Protein AF-E4X992-F1 (afdb_monomer)

Structure (mmCIF, N/CA/C/O backbone):
data_AF-E4X992-F1
#
_entry.id   AF-E4X992-F1
#
loop_
_atom_site.group_PDB
_atom_site.id
_atom_site.type_symbol
_atom_site.label_atom_id
_atom_site.label_alt_id
_atom_site.label_comp_id
_atom_site.label_asym_id
_atom_site.label_entity_id
_atom_site.label_seq_id
_atom_site.pdbx_PDB_ins_code
_atom_site.Cartn_x
_atom_site.Cartn_y
_atom_site.Cartn_z
_atom_site.occupancy
_atom_site.B_iso_or_equiv
_atom_site.auth_seq_id
_atom_site.auth_comp_id
_atom_site.auth_asym_id
_atom_site.auth_atom_id
_atom_site.pdbx_PDB_model_num
ATOM 1 N N . MET A 1 1 ? 6.872 36.466 -36.529 1.00 41.28 1 MET A N 1
ATOM 2 C CA . MET A 1 1 ? 6.637 35.948 -35.164 1.00 41.28 1 MET A CA 1
ATOM 3 C C . MET A 1 1 ? 6.113 34.527 -35.284 1.00 41.28 1 MET A C 1
ATOM 5 O O . MET A 1 1 ? 5.058 34.363 -35.890 1.00 41.28 1 MET A O 1
ATOM 9 N N . PRO A 1 2 ? 6.838 33.499 -34.820 1.00 35.81 2 PRO A N 1
ATOM 10 C CA . PRO A 1 2 ? 6.319 32.141 -34.852 1.00 35.81 2 PRO A CA 1
ATOM 11 C C . PRO A 1 2 ? 5.225 32.006 -33.788 1.00 35.81 2 PRO A C 1
ATOM 13 O O . PRO A 1 2 ? 5.415 32.415 -32.643 1.00 35.81 2 PRO A O 1
ATOM 16 N N . ARG A 1 3 ? 4.063 31.471 -34.180 1.00 34.81 3 ARG A N 1
ATOM 17 C CA . ARG A 1 3 ? 3.010 31.065 -33.244 1.00 34.81 3 ARG A CA 1
ATOM 18 C C . ARG A 1 3 ? 3.616 30.059 -32.268 1.00 34.81 3 ARG A C 1
ATOM 20 O O . ARG A 1 3 ? 4.123 29.031 -32.712 1.00 34.81 3 ARG A O 1
ATOM 27 N N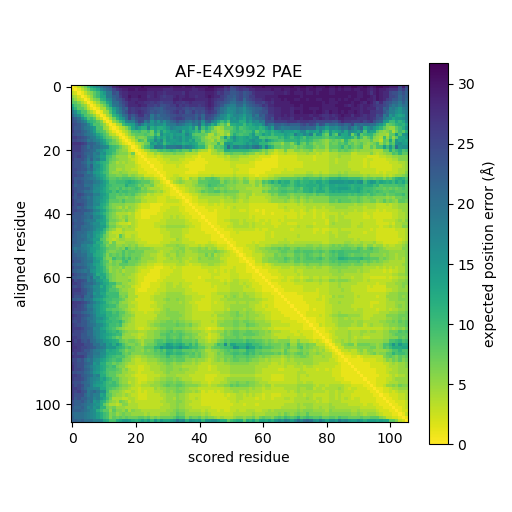 . LEU A 1 4 ? 3.525 30.346 -30.969 1.00 37.12 4 LEU A N 1
ATOM 28 C CA . LEU A 1 4 ? 3.627 29.332 -29.925 1.00 37.12 4 LEU A CA 1
ATOM 29 C C . LEU A 1 4 ? 2.605 28.251 -30.283 1.00 37.12 4 LEU A C 1
ATOM 31 O O . LEU A 1 4 ? 1.399 28.470 -30.161 1.00 37.12 4 LEU A O 1
ATOM 35 N N . GLN A 1 5 ? 3.075 27.125 -30.818 1.00 37.22 5 GLN A N 1
ATOM 36 C CA . GLN A 1 5 ? 2.264 25.922 -30.862 1.00 37.22 5 GLN A CA 1
ATOM 37 C C . GLN A 1 5 ? 1.928 25.638 -29.404 1.00 37.22 5 GLN A C 1
ATOM 39 O O . GLN A 1 5 ? 2.827 25.396 -28.601 1.00 37.22 5 GLN A O 1
ATOM 44 N N . SER A 1 6 ? 0.652 25.767 -29.045 1.00 38.72 6 SER A N 1
ATOM 45 C CA . SER A 1 6 ? 0.143 25.257 -27.784 1.00 38.72 6 SER A CA 1
ATOM 46 C C . SER A 1 6 ? 0.514 23.782 -27.747 1.00 38.72 6 SER A C 1
ATOM 48 O O . SER A 1 6 ? -0.110 22.962 -28.422 1.00 38.72 6 SER A O 1
ATOM 50 N N . VAL A 1 7 ? 1.585 23.454 -27.030 1.00 32.91 7 VAL A N 1
ATOM 51 C CA . VAL A 1 7 ? 1.885 22.080 -26.667 1.00 32.91 7 VAL A CA 1
ATOM 52 C C . VAL A 1 7 ? 0.716 21.690 -25.784 1.00 32.91 7 VAL A C 1
ATOM 54 O O . VAL A 1 7 ? 0.623 22.116 -24.636 1.00 32.91 7 VAL A O 1
ATOM 57 N N . THR A 1 8 ? -0.244 20.966 -26.349 1.00 31.80 8 THR A N 1
ATOM 58 C CA . THR A 1 8 ? -1.259 20.278 -25.566 1.00 31.80 8 THR A CA 1
ATOM 59 C C . THR A 1 8 ? -0.509 19.204 -24.793 1.00 31.80 8 THR A C 1
ATOM 61 O O . THR A 1 8 ? -0.352 18.075 -25.257 1.00 31.80 8 THR A O 1
ATOM 64 N N . ILE A 1 9 ? 0.045 19.590 -23.641 1.00 35.03 9 ILE A N 1
ATOM 65 C CA . ILE A 1 9 ? 0.623 18.661 -22.685 1.00 35.03 9 ILE A CA 1
ATOM 66 C C . ILE A 1 9 ? -0.564 17.838 -22.199 1.00 35.03 9 ILE A C 1
ATOM 68 O O . ILE A 1 9 ? -1.338 18.266 -21.346 1.00 35.03 9 ILE A O 1
ATOM 72 N N . THR A 1 10 ? -0.771 16.684 -22.821 1.00 33.72 10 THR A N 1
ATOM 73 C CA . THR A 1 10 ? -1.793 15.737 -22.387 1.00 33.72 10 THR A CA 1
ATOM 74 C C . THR A 1 10 ? -1.207 15.033 -21.165 1.00 33.72 10 THR A C 1
ATOM 76 O O . THR A 1 10 ? -0.654 13.942 -21.273 1.00 33.72 10 THR A O 1
ATOM 79 N N . LEU A 1 11 ? -1.226 15.726 -20.022 1.00 39.75 11 LEU A N 1
ATOM 80 C CA . LEU A 1 11 ? -0.781 15.242 -18.714 1.00 39.75 11 LEU A CA 1
ATOM 81 C C . LEU A 1 11 ? -1.714 14.111 -18.272 1.00 39.75 11 LEU A C 1
ATOM 83 O O . LEU A 1 11 ? -2.671 14.304 -17.527 1.00 39.75 11 LEU A O 1
ATOM 87 N N . GLN A 1 12 ? -1.457 12.898 -18.752 1.00 44.62 12 GLN A N 1
ATOM 88 C CA . GLN A 1 12 ? -2.082 11.694 -18.213 1.00 44.62 12 GLN A CA 1
ATOM 89 C C . GLN A 1 12 ? -1.322 11.264 -16.954 1.00 44.62 12 GLN A C 1
ATOM 91 O O . GLN A 1 12 ? -0.648 10.239 -16.949 1.00 44.62 12 GLN A O 1
ATOM 96 N N . ILE A 1 13 ? -1.425 12.074 -15.902 1.00 52.25 13 ILE A N 1
ATOM 97 C CA . ILE A 1 13 ? -0.942 11.759 -14.555 1.00 52.25 13 ILE A CA 1
ATOM 98 C C . ILE A 1 13 ? -1.717 10.528 -14.074 1.00 52.25 13 ILE A C 1
ATOM 100 O O . ILE A 1 13 ? -2.947 10.578 -14.034 1.00 52.25 13 ILE A O 1
ATOM 104 N N . LEU A 1 14 ? -1.032 9.435 -13.714 1.00 52.53 14 LEU A N 1
ATOM 105 C CA . LEU A 1 14 ? -1.648 8.401 -12.879 1.00 52.53 14 LEU A CA 1
ATOM 106 C C . LEU A 1 14 ? -1.457 8.819 -11.428 1.00 52.53 14 LEU A C 1
ATOM 108 O O . LEU A 1 14 ? -0.351 8.701 -10.914 1.00 52.53 14 LEU A O 1
ATOM 112 N N . VAL A 1 15 ? -2.516 9.309 -10.791 1.00 57.53 15 VAL A N 1
ATOM 113 C CA . VAL A 1 15 ? -2.527 9.537 -9.341 1.00 57.53 15 VAL A CA 1
ATOM 114 C C . VAL A 1 15 ? -3.031 8.262 -8.691 1.00 57.53 15 VAL A C 1
ATOM 116 O O . VAL A 1 15 ? -4.174 7.882 -8.944 1.00 57.53 15 VAL A O 1
ATOM 119 N N . GLN A 1 16 ? -2.198 7.622 -7.872 1.00 55.75 16 GLN A N 1
ATOM 120 C CA . GLN A 1 16 ? -2.619 6.557 -6.967 1.00 55.75 16 GLN A CA 1
ATOM 121 C C . GLN A 1 16 ? -2.701 7.092 -5.546 1.00 55.75 16 GLN A C 1
ATOM 123 O O . GLN A 1 16 ? -1.671 7.412 -4.962 1.00 55.75 16 GLN A O 1
ATOM 128 N N . LEU A 1 17 ? -3.914 7.155 -4.998 1.00 59.84 17 LEU A N 1
ATOM 129 C CA . LEU A 1 17 ? -4.139 7.418 -3.575 1.00 59.84 17 LEU A CA 1
ATOM 130 C C . LEU A 1 17 ? -4.368 6.098 -2.842 1.00 59.84 17 LEU A C 1
ATOM 132 O O . LEU A 1 17 ? -5.168 5.272 -3.300 1.00 59.84 17 LEU A O 1
ATOM 136 N N . ALA A 1 18 ? -3.695 5.911 -1.711 1.00 59.16 18 ALA A N 1
ATOM 137 C CA . ALA A 1 18 ? -3.897 4.766 -0.832 1.00 59.16 18 ALA A CA 1
ATOM 138 C C . ALA A 1 18 ? -4.666 5.184 0.430 1.00 59.16 18 ALA A C 1
ATOM 140 O O . ALA A 1 18 ? -4.151 5.910 1.271 1.00 59.16 18 ALA A O 1
ATOM 141 N N . PHE A 1 19 ? -5.892 4.686 0.596 1.00 65.69 19 PHE A N 1
ATOM 142 C CA . PHE A 1 19 ? -6.643 4.816 1.851 1.00 65.69 19 PHE A CA 1
ATOM 143 C C . PHE A 1 19 ? -6.797 3.432 2.455 1.00 65.69 19 PHE A C 1
ATOM 145 O O . PHE A 1 19 ? -7.511 2.584 1.913 1.00 65.69 19 PHE A O 1
ATOM 152 N N . THR A 1 20 ? -6.041 3.159 3.513 1.00 68.56 20 THR A N 1
ATOM 153 C CA . THR A 1 20 ? -5.875 1.790 4.007 1.00 68.56 20 THR A CA 1
ATOM 154 C C . THR A 1 20 ? -5.207 1.767 5.374 1.00 68.56 20 THR A C 1
ATOM 156 O O . THR A 1 20 ? -4.360 2.613 5.655 1.00 68.56 20 THR A O 1
ATOM 159 N N . ALA A 1 21 ? -5.558 0.789 6.207 1.00 77.81 21 ALA A N 1
ATOM 160 C CA . ALA A 1 21 ? -4.759 0.432 7.379 1.00 77.81 21 ALA A CA 1
ATOM 161 C C . ALA A 1 21 ? -3.612 -0.538 7.054 1.00 77.81 21 ALA A C 1
ATOM 163 O O . ALA A 1 21 ? -2.789 -0.859 7.903 1.00 77.81 21 ALA A O 1
ATOM 164 N N . MET A 1 22 ? -3.577 -1.025 5.818 1.00 85.00 22 MET A N 1
ATOM 165 C CA . MET A 1 22 ? -2.629 -2.009 5.318 1.00 85.00 22 MET A CA 1
ATOM 166 C C . MET A 1 22 ? -1.660 -1.378 4.319 1.00 85.00 22 MET A C 1
ATOM 168 O O . MET A 1 22 ? -2.099 -0.649 3.432 1.00 85.00 22 MET A O 1
ATOM 172 N N . ILE A 1 23 ? -0.373 -1.703 4.396 1.00 89.38 23 ILE A N 1
ATOM 173 C CA . ILE A 1 23 ? 0.666 -1.096 3.553 1.00 89.38 23 ILE A CA 1
ATOM 174 C C . ILE A 1 23 ? 0.987 -2.028 2.365 1.00 89.38 23 ILE A C 1
ATOM 176 O O . ILE A 1 23 ? 1.509 -3.122 2.575 1.00 89.38 23 ILE A O 1
ATOM 180 N N . PRO A 1 24 ? 0.686 -1.665 1.106 1.00 90.00 24 PRO A N 1
ATOM 181 C CA . PRO A 1 24 ? 1.143 -2.392 -0.070 1.00 90.00 24 PRO A CA 1
ATOM 182 C C . PRO A 1 24 ? 2.656 -2.241 -0.273 1.00 90.00 24 PRO A C 1
ATOM 184 O O . PRO A 1 24 ? 3.215 -1.157 -0.113 1.00 90.00 24 PRO A O 1
ATOM 187 N N . VAL A 1 25 ? 3.289 -3.320 -0.726 1.00 91.69 25 VAL A N 1
ATOM 188 C CA . VAL A 1 25 ? 4.614 -3.270 -1.349 1.00 91.69 25 VAL A CA 1
ATOM 189 C C . VAL A 1 25 ? 4.390 -3.020 -2.834 1.00 91.69 25 VAL A C 1
ATOM 191 O O . VAL A 1 25 ? 3.867 -3.887 -3.529 1.00 91.69 25 VAL A O 1
ATOM 194 N N . PHE A 1 26 ? 4.716 -1.825 -3.308 1.00 91.06 26 PHE A N 1
ATOM 195 C CA . PHE A 1 26 ? 4.628 -1.426 -4.705 1.00 91.06 26 PHE A CA 1
ATOM 196 C C . PHE A 1 26 ? 5.976 -1.653 -5.386 1.00 91.06 26 PHE A C 1
ATOM 198 O O . PHE A 1 26 ? 6.999 -1.140 -4.942 1.00 91.06 26 PHE A O 1
ATOM 205 N N . LEU A 1 27 ? 5.975 -2.437 -6.459 1.00 92.06 27 LEU A N 1
ATOM 206 C CA . LEU A 1 27 ? 7.148 -2.675 -7.288 1.00 92.06 27 LEU A CA 1
ATOM 207 C C . LEU A 1 27 ? 7.068 -1.810 -8.538 1.00 92.06 27 LEU A C 1
ATOM 209 O O . LEU A 1 27 ? 6.075 -1.892 -9.259 1.00 92.06 27 LEU A O 1
ATOM 213 N N . LEU A 1 28 ? 8.120 -1.041 -8.810 1.00 91.31 28 LEU A N 1
ATOM 214 C CA . LEU A 1 28 ? 8.289 -0.272 -10.042 1.00 91.31 28 LEU A CA 1
ATOM 215 C C . LEU A 1 28 ? 9.503 -0.793 -10.819 1.00 91.31 28 LEU A C 1
ATOM 217 O O . LEU A 1 28 ? 10.638 -0.695 -10.357 1.00 91.31 28 LEU A O 1
ATOM 221 N N . GLY A 1 29 ? 9.263 -1.349 -11.999 1.00 89.44 29 GLY A N 1
ATOM 222 C CA . GLY A 1 29 ? 10.293 -1.837 -12.908 1.00 89.44 29 GLY A CA 1
ATOM 223 C C . GLY A 1 29 ? 11.028 -0.699 -13.613 1.00 89.44 29 GLY A C 1
ATOM 224 O O . GLY A 1 29 ? 10.450 0.344 -13.912 1.00 89.44 29 GLY A O 1
ATOM 225 N N . GLN A 1 30 ? 12.307 -0.920 -13.908 1.00 82.75 30 GLN A N 1
ATOM 226 C CA . GLN A 1 30 ? 13.188 0.075 -14.536 1.00 82.75 30 GLN A CA 1
ATOM 227 C C . GLN A 1 30 ? 13.282 -0.064 -16.068 1.00 82.75 30 GLN A C 1
ATOM 229 O O . GLN A 1 30 ? 13.895 0.771 -16.731 1.00 82.75 30 GLN A O 1
ATOM 234 N N . GLY A 1 31 ? 12.661 -1.098 -16.640 1.00 82.00 31 GLY A N 1
ATOM 235 C CA . GLY A 1 31 ? 12.694 -1.380 -18.072 1.00 82.00 31 GLY A CA 1
ATOM 236 C C . GLY A 1 31 ? 11.885 -2.624 -18.425 1.00 82.00 31 GLY A C 1
ATOM 237 O O . GLY A 1 31 ? 10.662 -2.577 -18.549 1.00 82.00 31 GLY A O 1
ATOM 238 N N . THR A 1 32 ? 12.579 -3.741 -18.604 1.00 83.25 32 THR A N 1
ATOM 239 C CA . THR A 1 32 ? 12.022 -5.057 -18.934 1.00 83.25 32 THR A CA 1
ATOM 240 C C . THR A 1 32 ? 11.589 -5.834 -17.683 1.00 83.25 32 THR A C 1
ATOM 242 O O . THR A 1 32 ? 11.742 -5.370 -16.555 1.00 83.25 32 THR A O 1
ATOM 245 N N . ARG A 1 33 ? 11.002 -7.025 -17.871 1.00 83.06 33 ARG A N 1
ATOM 246 C CA . ARG A 1 33 ? 10.527 -7.884 -16.766 1.00 83.06 33 ARG A CA 1
ATOM 247 C C . ARG A 1 33 ? 11.650 -8.495 -15.931 1.00 83.06 33 ARG A C 1
ATOM 249 O O . ARG A 1 33 ? 11.392 -8.861 -14.790 1.00 83.06 33 ARG A O 1
ATOM 256 N N . ASP A 1 34 ? 12.838 -8.620 -16.510 1.00 87.19 34 ASP A N 1
ATOM 257 C CA . ASP A 1 34 ? 13.994 -9.238 -15.861 1.00 87.19 34 ASP A CA 1
ATOM 258 C C . ASP A 1 34 ? 14.832 -8.210 -15.086 1.00 87.19 34 ASP A C 1
ATOM 260 O O . ASP A 1 34 ? 15.702 -8.579 -14.297 1.00 87.19 34 ASP A O 1
ATOM 264 N N . ASP A 1 35 ? 14.555 -6.917 -15.288 1.00 88.06 35 ASP A N 1
ATOM 265 C CA . ASP A 1 35 ? 15.249 -5.840 -14.596 1.00 88.06 35 ASP A CA 1
ATOM 266 C C . ASP A 1 35 ? 14.811 -5.747 -13.123 1.00 88.06 35 ASP A C 1
ATOM 268 O O . ASP A 1 35 ? 13.631 -5.935 -12.796 1.00 88.06 35 ASP A O 1
ATOM 272 N N . PRO A 1 36 ? 15.738 -5.408 -12.207 1.00 87.94 36 PRO A N 1
ATOM 273 C CA . PRO A 1 36 ? 15.410 -5.240 -10.800 1.00 87.94 36 PRO A CA 1
ATOM 274 C C . PRO A 1 36 ? 14.379 -4.121 -10.605 1.00 87.94 36 PRO A C 1
ATOM 276 O O . PRO A 1 36 ? 14.471 -3.040 -11.194 1.00 87.94 36 PRO A O 1
ATOM 279 N N . CYS A 1 37 ? 13.399 -4.374 -9.740 1.00 92.06 37 CYS A N 1
ATOM 280 C CA . CYS A 1 37 ? 12.363 -3.404 -9.399 1.00 92.06 37 CYS A CA 1
ATOM 281 C C . CYS A 1 37 ? 12.775 -2.541 -8.201 1.00 92.06 37 CYS A C 1
ATOM 283 O O . CYS A 1 37 ? 13.465 -3.003 -7.294 1.00 92.06 37 CYS A O 1
ATOM 285 N N . HIS A 1 38 ? 12.288 -1.303 -8.165 1.00 91.94 38 HIS A N 1
ATOM 286 C CA . HIS A 1 38 ? 12.259 -0.505 -6.947 1.00 91.94 38 HIS A CA 1
ATOM 287 C C . HIS A 1 38 ? 11.090 -0.946 -6.070 1.00 91.94 38 HIS A C 1
ATOM 289 O O . HIS A 1 38 ? 9.961 -1.039 -6.550 1.00 91.94 38 HIS A O 1
ATOM 295 N N . GLU A 1 39 ? 11.365 -1.188 -4.791 1.00 93.31 39 GLU A N 1
ATOM 296 C CA . GLU A 1 39 ? 10.362 -1.532 -3.786 1.00 93.31 39 GLU A CA 1
ATOM 297 C C . GLU A 1 39 ? 9.963 -0.272 -3.016 1.00 93.31 39 GLU A C 1
ATOM 299 O O . GLU A 1 39 ? 10.810 0.421 -2.454 1.00 93.31 39 GLU A O 1
ATOM 304 N N . ILE A 1 40 ? 8.671 0.044 -3.014 1.00 91.69 40 ILE A N 1
ATOM 305 C CA . ILE A 1 40 ? 8.116 1.261 -2.420 1.00 91.69 40 ILE A CA 1
ATOM 306 C C . ILE A 1 40 ? 6.953 0.859 -1.513 1.00 91.69 40 ILE A C 1
ATOM 308 O O . ILE A 1 40 ? 6.043 0.151 -1.940 1.00 91.69 40 ILE A O 1
ATOM 312 N N . LEU A 1 41 ? 6.958 1.311 -0.262 1.00 90.88 41 LEU A N 1
ATOM 313 C CA . LEU A 1 41 ? 5.793 1.207 0.617 1.00 90.88 41 LEU A CA 1
ATOM 314 C C . LEU A 1 41 ? 4.885 2.415 0.361 1.00 90.88 41 LEU A C 1
ATOM 316 O O . LEU A 1 41 ? 5.371 3.540 0.398 1.00 90.88 41 LEU A O 1
ATOM 320 N N . LEU A 1 42 ? 3.599 2.186 0.067 1.00 88.62 42 LEU A N 1
ATOM 321 C CA . LEU A 1 42 ? 2.618 3.270 -0.118 1.00 88.62 42 LEU A CA 1
ATOM 322 C C . LEU A 1 42 ? 1.656 3.320 1.068 1.00 88.62 42 LEU A C 1
ATOM 324 O O . LEU A 1 42 ? 0.705 2.545 1.144 1.00 88.62 42 LEU A O 1
ATOM 328 N N . GLU A 1 43 ? 1.906 4.220 2.000 1.00 88.31 43 GLU A N 1
ATOM 329 C CA . GLU A 1 43 ? 1.166 4.355 3.246 1.00 88.31 43 GLU A CA 1
ATOM 330 C C . GLU A 1 43 ? -0.192 5.051 3.082 1.00 88.31 43 GLU A C 1
ATOM 332 O O . GLU A 1 43 ? -0.565 5.541 2.014 1.00 88.31 43 GLU A O 1
ATOM 337 N N . HIS A 1 44 ? -0.972 5.082 4.167 1.00 86.19 44 HIS A N 1
ATOM 338 C CA . HIS A 1 44 ? -2.223 5.827 4.219 1.00 86.19 44 HIS A CA 1
ATOM 339 C C . HIS A 1 44 ? -2.010 7.303 3.850 1.00 86.19 44 HIS A C 1
ATOM 341 O O . HIS A 1 44 ? -1.305 8.028 4.547 1.00 86.19 44 HIS A O 1
ATOM 347 N N . GLY A 1 45 ? -2.689 7.757 2.799 1.00 84.25 45 GLY A N 1
ATOM 348 C CA . GLY A 1 45 ? -2.635 9.131 2.305 1.00 84.25 45 GLY A CA 1
ATOM 349 C C . GLY A 1 45 ? -1.544 9.389 1.267 1.00 84.25 45 GLY A C 1
ATOM 350 O O . GLY A 1 45 ? -1.561 10.458 0.656 1.00 84.25 45 GLY A O 1
ATOM 351 N N . ASP A 1 46 ? -0.650 8.428 1.011 1.00 87.56 46 ASP A N 1
ATOM 352 C CA . ASP A 1 46 ? 0.395 8.601 0.007 1.00 87.56 46 ASP A CA 1
ATOM 353 C C . ASP A 1 46 ? -0.193 8.750 -1.394 1.00 87.56 46 ASP A C 1
ATOM 355 O O . ASP A 1 46 ? -1.183 8.107 -1.773 1.00 87.56 46 ASP A O 1
ATOM 359 N N . ILE A 1 47 ? 0.469 9.608 -2.170 1.00 86.81 47 ILE A N 1
ATOM 360 C CA . ILE A 1 47 ? 0.154 9.883 -3.563 1.00 86.81 47 ILE A CA 1
ATOM 361 C C . ILE A 1 47 ? 1.337 9.457 -4.420 1.00 86.81 47 ILE A C 1
ATOM 363 O O . ILE A 1 47 ? 2.421 10.032 -4.332 1.00 86.81 47 ILE A O 1
ATOM 367 N N . PHE A 1 48 ? 1.107 8.490 -5.302 1.00 85.94 48 PHE A N 1
ATOM 368 C CA . PHE A 1 48 ? 2.087 8.090 -6.303 1.00 85.94 48 PHE A CA 1
ATOM 369 C C . PHE A 1 48 ? 1.697 8.655 -7.669 1.00 85.94 48 PHE A C 1
ATOM 371 O O . PHE A 1 48 ? 0.576 8.428 -8.128 1.00 85.94 48 PHE A O 1
ATOM 378 N N . ILE A 1 49 ? 2.612 9.402 -8.295 1.00 87.38 49 ILE A N 1
ATOM 379 C CA . ILE A 1 49 ? 2.416 10.046 -9.599 1.00 87.38 49 ILE A CA 1
ATOM 380 C C . ILE A 1 49 ? 3.351 9.408 -10.620 1.00 87.38 49 ILE A C 1
ATOM 382 O O . ILE A 1 49 ? 4.566 9.471 -10.463 1.00 87.38 49 ILE A O 1
ATOM 386 N N . MET A 1 50 ? 2.782 8.851 -11.691 1.00 84.38 50 MET A N 1
ATOM 387 C CA . MET A 1 50 ? 3.548 8.435 -12.872 1.00 84.38 50 MET A CA 1
ATOM 388 C C . MET A 1 50 ? 3.262 9.373 -14.042 1.00 84.38 50 MET A C 1
ATOM 390 O O . MET A 1 50 ? 2.096 9.576 -14.397 1.00 84.38 50 MET A O 1
ATOM 394 N N . ASP A 1 51 ? 4.322 9.894 -14.660 1.00 83.19 51 ASP A N 1
ATOM 395 C CA . ASP A 1 51 ? 4.261 10.753 -15.845 1.00 83.19 51 ASP A CA 1
ATOM 396 C C . ASP A 1 51 ? 5.334 10.359 -16.879 1.00 83.19 51 ASP A C 1
ATOM 398 O O . ASP A 1 51 ? 6.276 9.619 -16.593 1.00 83.19 51 ASP A O 1
ATOM 402 N N . GLY A 1 52 ? 5.169 10.818 -18.119 1.00 83.00 52 GLY A N 1
ATOM 403 C CA . GLY A 1 52 ? 6.129 10.609 -19.197 1.00 83.00 52 GLY A CA 1
ATOM 404 C C . GLY A 1 52 ? 6.439 9.130 -19.444 1.00 83.00 52 GLY A C 1
ATOM 405 O O . GLY A 1 52 ? 5.536 8.320 -19.674 1.00 83.00 52 GLY A O 1
ATOM 406 N N . LYS A 1 53 ? 7.734 8.787 -19.418 1.00 79.19 53 LYS A N 1
ATOM 407 C CA . LYS A 1 53 ? 8.244 7.426 -19.664 1.00 79.19 53 LYS A CA 1
ATOM 408 C C . LYS A 1 53 ? 7.844 6.428 -18.572 1.00 79.19 53 LYS A C 1
ATOM 410 O O . LYS A 1 53 ? 7.673 5.249 -18.870 1.00 79.19 53 LYS A O 1
ATOM 415 N N . ASP A 1 54 ? 7.611 6.900 -17.348 1.00 79.88 54 ASP A N 1
ATOM 416 C CA . ASP A 1 54 ? 7.318 6.037 -16.201 1.00 79.88 54 ASP A CA 1
ATOM 417 C C . ASP A 1 54 ? 5.922 5.408 -16.315 1.00 79.88 54 ASP A C 1
ATOM 419 O O . ASP A 1 54 ? 5.641 4.372 -15.724 1.00 79.88 54 ASP A O 1
ATOM 423 N N . ARG A 1 55 ? 5.049 5.953 -17.172 1.00 77.31 55 ARG A N 1
ATOM 424 C CA . ARG A 1 55 ? 3.749 5.342 -17.494 1.00 77.31 55 ARG A CA 1
ATOM 425 C C . ARG A 1 55 ? 3.853 3.987 -18.184 1.00 77.31 55 ARG A C 1
ATOM 427 O O . ARG A 1 55 ? 2.898 3.214 -18.147 1.00 77.31 55 ARG A O 1
ATOM 434 N N . GLN A 1 56 ? 4.964 3.737 -18.871 1.00 80.12 56 GLN A N 1
ATOM 435 C CA . GLN A 1 56 ? 5.228 2.463 -19.534 1.00 80.12 56 GLN A CA 1
ATOM 436 C C . GLN A 1 56 ? 5.982 1.495 -18.617 1.00 80.12 56 GLN A C 1
ATOM 438 O O . GLN A 1 56 ? 6.195 0.345 -19.001 1.00 80.12 56 GLN A O 1
ATOM 443 N N . ALA A 1 57 ? 6.364 1.937 -17.413 1.00 85.25 57 ALA A N 1
ATOM 444 C CA . ALA A 1 57 ? 7.037 1.092 -16.450 1.00 85.25 57 ALA A CA 1
ATOM 445 C C . ALA A 1 57 ? 6.111 -0.039 -15.993 1.00 85.25 57 ALA A C 1
ATOM 447 O O . ALA A 1 57 ? 4.944 0.161 -15.626 1.00 85.25 57 ALA A O 1
ATOM 448 N N . LEU A 1 58 ? 6.661 -1.248 -15.996 1.00 87.19 58 LEU A N 1
ATOM 449 C CA . LEU A 1 58 ? 6.017 -2.405 -15.397 1.00 87.19 58 LEU A CA 1
ATOM 450 C C . LEU A 1 58 ? 5.902 -2.169 -13.896 1.00 87.19 58 LEU A C 1
ATOM 452 O O . LEU A 1 58 ? 6.874 -1.783 -13.258 1.00 87.19 58 LEU A O 1
ATOM 456 N N . HIS A 1 59 ? 4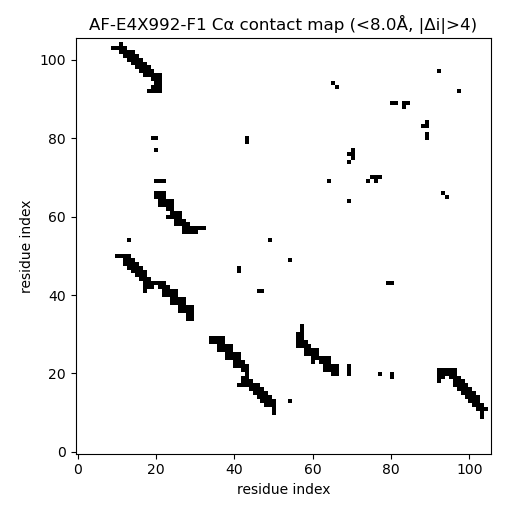.729 -2.403 -13.325 1.00 89.19 59 HIS A N 1
ATOM 457 C CA . HIS A 1 59 ? 4.531 -2.250 -11.892 1.00 89.19 59 HIS A CA 1
ATOM 458 C C . HIS A 1 59 ? 3.576 -3.302 -11.347 1.00 89.19 59 HIS A C 1
ATOM 460 O O . HIS A 1 59 ? 2.723 -3.827 -12.067 1.00 89.19 59 HIS A O 1
ATOM 466 N N . ALA A 1 60 ? 3.739 -3.632 -10.070 1.00 89.25 60 ALA A N 1
ATOM 467 C CA . ALA A 1 60 ? 2.951 -4.657 -9.402 1.00 89.25 60 ALA A CA 1
ATOM 468 C C . ALA A 1 60 ? 2.787 -4.357 -7.911 1.00 89.25 60 ALA A C 1
ATOM 470 O O . ALA A 1 60 ? 3.579 -3.638 -7.312 1.00 89.25 60 ALA A O 1
ATOM 471 N N . VAL A 1 61 ? 1.772 -4.968 -7.300 1.00 90.44 61 VAL A N 1
ATOM 472 C CA . VAL A 1 61 ? 1.614 -5.019 -5.841 1.00 90.44 61 VAL A CA 1
ATOM 473 C C . VAL A 1 61 ? 1.598 -6.491 -5.423 1.00 90.44 61 VAL A C 1
ATOM 475 O O . VAL A 1 61 ? 0.522 -7.080 -5.323 1.00 90.44 61 VAL A O 1
ATOM 478 N N . PRO A 1 62 ? 2.767 -7.138 -5.250 1.00 91.81 62 PRO A N 1
ATOM 479 C CA . PRO A 1 62 ? 2.842 -8.567 -4.936 1.00 91.81 62 PRO A CA 1
ATOM 480 C C . PRO A 1 62 ? 2.351 -8.908 -3.527 1.00 91.81 62 PRO A C 1
ATOM 482 O O . PRO A 1 62 ? 1.959 -10.045 -3.265 1.00 91.81 62 PRO A O 1
ATOM 485 N N . ARG A 1 63 ? 2.401 -7.949 -2.595 1.00 91.31 63 ARG A N 1
ATOM 486 C CA . ARG A 1 63 ? 2.015 -8.163 -1.201 1.00 91.31 63 ARG A CA 1
ATOM 487 C C . ARG A 1 63 ? 1.413 -6.906 -0.594 1.00 91.31 63 ARG A C 1
ATOM 489 O O . ARG A 1 63 ? 1.828 -5.790 -0.891 1.00 91.31 63 ARG A O 1
ATOM 496 N N . VAL A 1 64 ? 0.465 -7.127 0.307 1.00 90.19 64 VAL A N 1
ATOM 497 C CA . VAL A 1 64 ? -0.108 -6.114 1.189 1.00 90.19 64 VAL A CA 1
ATOM 498 C C . VAL A 1 64 ? 0.164 -6.544 2.630 1.00 90.19 64 VAL A C 1
ATOM 500 O O . VAL A 1 64 ? -0.111 -7.686 2.997 1.00 90.19 64 VAL A O 1
ATOM 503 N N . LEU A 1 65 ? 0.784 -5.663 3.410 1.00 91.19 65 LEU A N 1
ATOM 504 C CA . LEU A 1 65 ? 1.098 -5.854 4.821 1.00 91.19 65 LEU A CA 1
ATOM 505 C C . LEU A 1 65 ? -0.126 -5.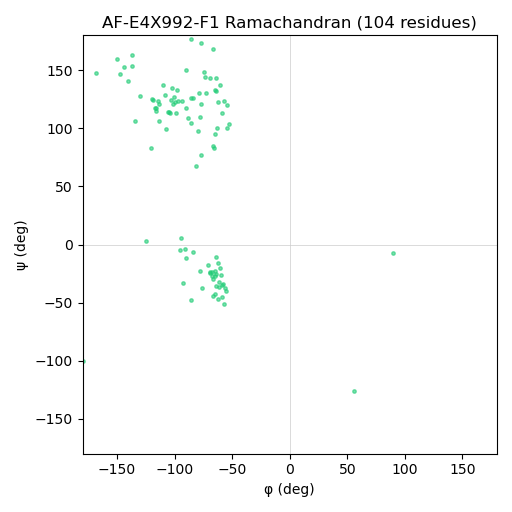473 5.652 1.00 91.19 65 LEU A C 1
ATOM 507 O O . LEU A 1 65 ? -0.645 -4.372 5.497 1.00 91.19 65 LEU A O 1
ATOM 511 N N . ASP A 1 66 ? -0.580 -6.370 6.520 1.00 90.00 66 ASP A N 1
ATOM 512 C CA . ASP A 1 66 ? -1.662 -6.08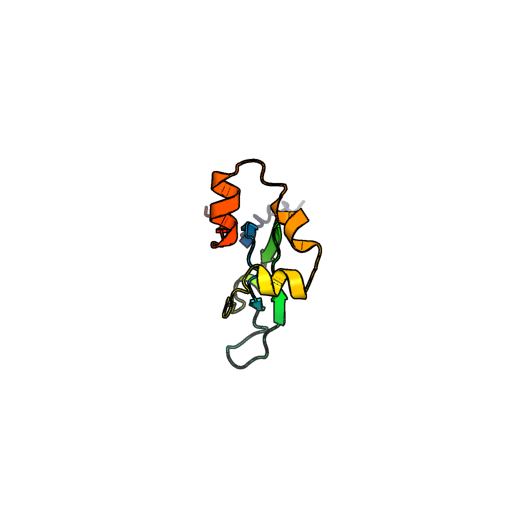8 7.464 1.00 90.00 66 ASP A CA 1
ATOM 513 C C . ASP A 1 66 ? -1.254 -5.050 8.522 1.00 90.00 66 ASP A C 1
ATOM 515 O O . ASP A 1 66 ? -0.078 -4.707 8.664 1.00 90.00 66 ASP A O 1
ATOM 519 N N . LEU A 1 67 ? -2.242 -4.550 9.269 1.00 86.19 67 LEU A N 1
ATOM 520 C CA . LEU A 1 67 ? -2.038 -3.522 10.291 1.00 86.19 67 LEU A CA 1
ATOM 521 C C . LEU A 1 67 ? -0.988 -3.944 11.334 1.00 86.19 67 LEU A C 1
ATOM 523 O O . LEU A 1 67 ? -0.127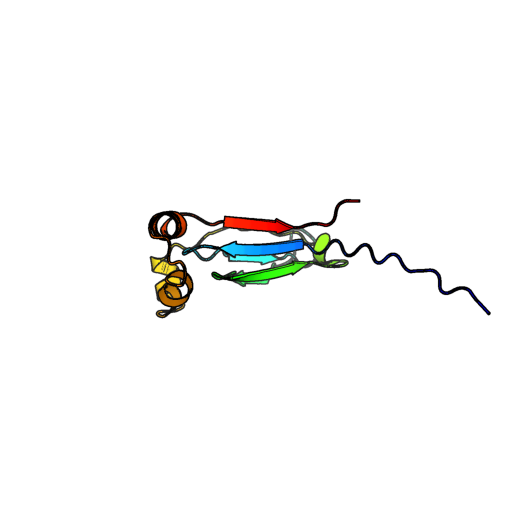 -3.146 11.688 1.00 86.19 67 LEU A O 1
ATOM 527 N N . ASP A 1 68 ? -0.981 -5.211 11.753 1.00 90.00 68 ASP A N 1
ATOM 528 C CA . ASP A 1 68 ? 0.009 -5.730 12.705 1.00 90.00 68 ASP A CA 1
ATOM 529 C C . ASP A 1 68 ? 1.447 -5.634 12.175 1.00 90.00 68 ASP A C 1
ATOM 531 O O . ASP A 1 68 ? 2.383 -5.395 12.938 1.00 90.00 68 ASP A O 1
ATOM 535 N N . ARG A 1 69 ? 1.657 -5.845 10.869 1.00 91.75 69 ARG A N 1
ATOM 536 C CA . ARG A 1 69 ? 2.970 -5.657 10.235 1.00 91.75 69 ARG A CA 1
ATOM 537 C C . ARG A 1 69 ? 3.288 -4.184 10.026 1.00 91.75 69 ARG A C 1
ATOM 539 O O . ARG A 1 69 ? 4.438 -3.810 10.223 1.00 91.75 69 ARG A O 1
ATOM 546 N N . ALA A 1 70 ? 2.299 -3.367 9.673 1.00 88.31 70 ALA A N 1
ATOM 547 C CA . ALA A 1 70 ? 2.463 -1.922 9.549 1.00 88.31 70 ALA A CA 1
ATOM 548 C C . ALA A 1 70 ? 2.928 -1.295 10.875 1.00 88.31 70 ALA A C 1
ATOM 550 O O . ALA A 1 70 ? 3.917 -0.571 10.892 1.00 88.31 70 ALA A O 1
ATOM 551 N N . LEU A 1 71 ? 2.312 -1.681 11.997 1.00 89.62 71 LEU A N 1
ATOM 552 C CA . LEU A 1 71 ? 2.674 -1.216 13.342 1.00 89.62 71 LEU A CA 1
ATOM 553 C C . LEU A 1 71 ? 4.076 -1.647 13.795 1.00 89.62 71 LEU A C 1
ATOM 555 O O . LEU A 1 71 ? 4.670 -1.006 14.656 1.00 89.62 71 LEU A O 1
ATOM 559 N N . LYS A 1 72 ? 4.628 -2.724 13.221 1.00 93.19 72 LYS A N 1
ATOM 560 C CA . LYS A 1 72 ? 6.023 -3.134 13.464 1.00 93.19 72 LYS A CA 1
ATOM 561 C C . LYS A 1 72 ? 7.034 -2.296 12.684 1.00 93.19 72 LYS A C 1
ATOM 563 O O . LYS A 1 72 ? 8.201 -2.283 13.062 1.00 93.19 72 LYS A O 1
ATOM 568 N N . ILE A 1 73 ? 6.609 -1.666 11.589 1.00 89.00 73 ILE A N 1
ATOM 569 C CA . ILE A 1 73 ? 7.438 -0.765 10.777 1.00 89.00 73 ILE A CA 1
ATOM 570 C C . ILE A 1 73 ? 7.377 0.648 11.365 1.00 89.00 73 ILE A C 1
ATOM 572 O O . ILE A 1 73 ? 8.416 1.264 11.581 1.00 89.00 73 ILE A O 1
ATOM 576 N N . ASP A 1 74 ? 6.168 1.127 11.656 1.00 89.00 74 ASP A N 1
ATOM 577 C CA . ASP A 1 74 ? 5.893 2.421 12.278 1.00 89.00 74 ASP A CA 1
ATOM 578 C C . ASP A 1 74 ? 4.859 2.234 13.399 1.00 89.00 74 ASP A C 1
ATOM 580 O O . ASP A 1 74 ? 3.668 2.047 13.148 1.00 89.00 74 ASP A O 1
ATOM 584 N N . GLU A 1 75 ? 5.302 2.312 14.655 1.00 90.50 75 GLU A N 1
ATOM 585 C CA . GLU A 1 75 ? 4.433 2.169 15.835 1.00 90.50 75 GLU A CA 1
ATOM 586 C C . GLU A 1 75 ? 3.324 3.233 15.901 1.00 90.50 75 GLU A C 1
ATOM 588 O O . GLU A 1 75 ? 2.306 3.043 16.565 1.00 90.50 75 GLU A O 1
ATOM 593 N N . ASN A 1 76 ? 3.494 4.358 15.198 1.00 88.69 76 ASN A N 1
ATOM 594 C CA . ASN A 1 76 ? 2.525 5.445 15.146 1.00 88.69 76 ASN A CA 1
ATOM 595 C C . ASN A 1 76 ? 1.578 5.339 13.943 1.00 88.69 76 ASN A C 1
ATOM 597 O O . ASN A 1 76 ? 0.753 6.236 13.752 1.00 88.69 76 ASN A O 1
ATOM 601 N N . TYR A 1 77 ? 1.646 4.261 13.154 1.00 86.00 77 TYR A N 1
ATOM 602 C CA . TYR A 1 77 ? 0.872 4.117 11.921 1.00 86.00 77 TYR A CA 1
ATOM 603 C C . TYR A 1 77 ? -0.645 4.208 12.144 1.00 86.00 77 TYR A C 1
ATOM 605 O O . TYR A 1 77 ? -1.356 4.808 11.338 1.00 86.00 77 TYR A O 1
ATOM 613 N N . GLU A 1 78 ? -1.154 3.709 13.277 1.00 83.12 78 GLU A N 1
ATOM 614 C CA . GLU A 1 78 ? -2.585 3.790 13.608 1.00 83.12 78 GLU A CA 1
ATOM 615 C C . GLU A 1 78 ? -3.097 5.239 13.644 1.00 83.12 78 GLU A C 1
ATOM 617 O O . GLU A 1 78 ? -4.203 5.512 13.174 1.00 83.12 78 GLU A O 1
ATOM 622 N N . LYS A 1 79 ? -2.261 6.197 14.078 1.00 85.12 79 LYS A N 1
ATOM 623 C CA . LYS A 1 79 ? -2.626 7.623 14.139 1.00 85.12 79 LYS A CA 1
ATOM 624 C C . LYS A 1 79 ? -2.964 8.202 12.764 1.00 85.12 79 LYS A C 1
ATOM 626 O O . LYS A 1 79 ? -3.822 9.079 12.665 1.00 85.12 79 LYS A O 1
ATOM 631 N N . LYS A 1 80 ? -2.314 7.701 11.705 1.00 80.62 80 LYS A N 1
ATOM 632 C CA . LYS A 1 80 ? -2.562 8.114 10.313 1.00 80.62 80 LYS A CA 1
ATOM 633 C C . LYS A 1 80 ? -3.963 7.698 9.852 1.00 80.62 80 LYS A C 1
ATOM 635 O O . LYS A 1 80 ? -4.576 8.398 9.057 1.00 80.62 80 LYS A O 1
ATOM 640 N N . ILE A 1 81 ? -4.494 6.598 10.392 1.00 77.88 81 ILE A N 1
ATOM 641 C CA . ILE A 1 81 ? -5.797 6.029 10.017 1.00 77.88 81 ILE A CA 1
ATOM 642 C C . ILE A 1 81 ? -6.917 6.559 10.923 1.00 77.88 81 ILE A C 1
ATOM 644 O O . ILE A 1 81 ? -8.036 6.765 10.458 1.00 77.88 81 ILE A O 1
ATOM 648 N N . THR A 1 82 ? -6.635 6.830 12.203 1.00 74.25 82 THR A N 1
ATOM 649 C CA . THR A 1 82 ? -7.625 7.346 13.173 1.00 74.25 82 THR A CA 1
ATOM 650 C C . THR A 1 82 ? 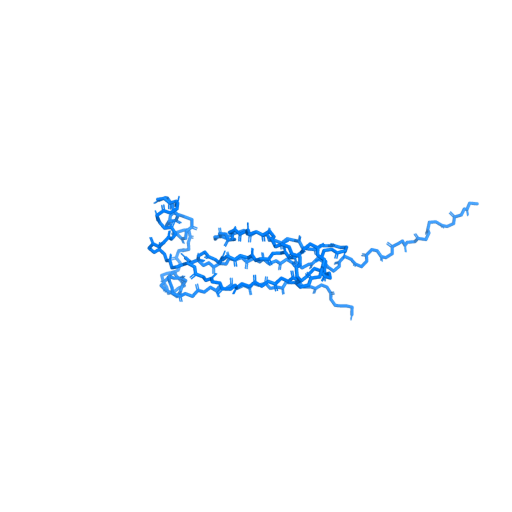-8.162 8.738 12.831 1.00 74.25 82 THR A C 1
ATOM 652 O O . THR A 1 82 ? -9.146 9.169 13.423 1.00 74.25 82 THR A O 1
ATOM 655 N N . ALA A 1 83 ? -7.560 9.432 11.859 1.00 75.62 83 ALA A N 1
ATOM 656 C CA . ALA A 1 83 ? -8.125 10.645 11.266 1.00 75.62 83 ALA A CA 1
ATOM 657 C C . ALA A 1 83 ? -9.477 10.395 10.559 1.00 75.62 83 ALA A C 1
ATOM 659 O O . ALA A 1 83 ? -10.218 11.335 10.278 1.00 75.62 83 ALA A O 1
ATOM 660 N N . VAL A 1 84 ? -9.824 9.135 10.275 1.00 80.00 84 VAL A N 1
ATOM 661 C CA . VAL A 1 84 ? -11.128 8.745 9.731 1.00 80.00 84 VAL A CA 1
ATOM 662 C C . VAL A 1 84 ? -12.169 8.702 10.855 1.00 80.00 84 VAL A C 1
ATOM 664 O O . VAL A 1 84 ? -12.312 7.703 11.555 1.00 80.00 84 VAL A O 1
ATOM 667 N N . GLU A 1 85 ? -12.943 9.779 10.997 1.00 83.31 85 GLU A N 1
ATOM 668 C CA . GLU A 1 85 ? -13.969 9.920 12.048 1.00 83.31 85 GLU A CA 1
ATOM 669 C C . GLU A 1 85 ? -15.129 8.914 11.916 1.00 83.31 85 GLU A C 1
ATOM 671 O O . GLU A 1 85 ? -15.784 8.547 12.895 1.00 83.31 85 GLU A O 1
ATOM 676 N N . ASN A 1 86 ? -15.411 8.443 10.696 1.00 89.69 86 ASN A N 1
ATOM 677 C CA . ASN A 1 86 ? -16.498 7.502 10.456 1.00 89.69 86 ASN A CA 1
ATOM 678 C C . ASN A 1 86 ? -16.092 6.076 10.860 1.00 89.69 86 ASN A C 1
ATOM 680 O O . ASN A 1 86 ? -15.336 5.409 10.155 1.00 89.69 86 ASN A O 1
ATOM 684 N N . LYS A 1 87 ? -16.681 5.572 11.949 1.00 88.31 87 LYS A N 1
ATOM 685 C CA . LYS A 1 87 ? -16.413 4.231 12.494 1.00 88.31 87 LYS A CA 1
ATOM 686 C C . LYS A 1 87 ? -16.626 3.085 11.496 1.00 88.31 87 LYS A C 1
ATOM 688 O O . LYS A 1 87 ? -15.867 2.122 11.516 1.00 88.31 87 LYS A O 1
ATOM 693 N N . ILE A 1 88 ? -17.642 3.164 10.634 1.00 90.50 88 ILE A N 1
ATOM 694 C CA . ILE A 1 88 ? -17.913 2.112 9.637 1.00 90.50 88 ILE A CA 1
ATOM 695 C C . ILE A 1 88 ? -16.778 2.075 8.611 1.00 90.50 88 ILE A C 1
ATOM 697 O O . ILE A 1 88 ? -16.272 1.005 8.282 1.00 90.50 88 ILE A O 1
ATOM 701 N N . VAL A 1 89 ? -16.349 3.250 8.144 1.00 87.19 89 VAL A N 1
ATOM 702 C CA . VAL A 1 89 ? -15.224 3.374 7.211 1.00 87.19 89 VAL A CA 1
ATOM 703 C C . VAL A 1 89 ? -13.926 2.925 7.879 1.00 87.19 89 VAL A C 1
ATOM 705 O O . VAL A 1 89 ? -13.168 2.180 7.271 1.00 87.19 89 VAL A O 1
ATOM 708 N N . TYR A 1 90 ? -13.691 3.306 9.136 1.00 86.25 90 TYR A N 1
ATOM 709 C CA . TYR A 1 90 ? -12.516 2.881 9.898 1.00 86.25 90 TYR A CA 1
ATOM 710 C C . TYR A 1 90 ? -12.403 1.352 9.995 1.00 86.25 90 TYR A C 1
ATOM 712 O O . TYR A 1 90 ? -11.373 0.780 9.639 1.00 86.25 90 TYR A O 1
ATOM 720 N N . GLU A 1 91 ? -13.478 0.670 10.404 1.00 87.88 91 GLU A N 1
ATOM 721 C CA . GLU A 1 91 ? -13.489 -0.795 10.498 1.00 87.88 91 GLU A CA 1
ATOM 722 C C . GLU A 1 91 ? -13.327 -1.470 9.132 1.00 87.88 91 GLU A C 1
ATOM 724 O O . GLU A 1 91 ? -12.632 -2.479 9.021 1.00 87.88 91 GLU A O 1
ATOM 729 N N . TYR A 1 92 ? -13.895 -0.888 8.073 1.00 87.56 92 TYR A N 1
ATOM 730 C CA . TYR A 1 92 ? -13.662 -1.360 6.711 1.00 87.56 92 TYR A CA 1
ATOM 731 C C . TYR A 1 92 ? -12.182 -1.233 6.313 1.00 87.56 92 TYR A C 1
ATOM 733 O O . TYR A 1 92 ? -11.588 -2.188 5.808 1.00 87.56 92 TYR A O 1
ATOM 741 N N . LEU A 1 93 ? -11.553 -0.083 6.572 1.00 85.94 93 LEU A N 1
ATOM 742 C CA . LEU A 1 93 ? -10.158 0.189 6.210 1.00 85.94 93 LEU A CA 1
ATOM 743 C C . LEU A 1 93 ? -9.145 -0.663 6.984 1.00 85.94 93 LEU A C 1
ATOM 745 O O . LEU A 1 93 ? -8.055 -0.907 6.469 1.00 85.94 93 LEU A O 1
ATOM 749 N N . LYS A 1 94 ? -9.497 -1.169 8.174 1.00 84.50 94 LYS A N 1
ATOM 750 C CA . LYS A 1 94 ? -8.656 -2.112 8.936 1.00 84.50 94 LYS A CA 1
ATOM 751 C C . LYS A 1 94 ? -8.348 -3.411 8.192 1.00 84.50 94 LYS A C 1
ATOM 753 O O . LYS A 1 94 ? -7.333 -4.040 8.472 1.00 84.50 94 LYS A O 1
ATOM 758 N N . GLN A 1 95 ? -9.218 -3.820 7.270 1.00 83.94 95 GLN A N 1
ATOM 759 C CA . GLN A 1 95 ? -9.107 -5.095 6.552 1.00 83.94 95 GLN A CA 1
ATOM 760 C C . GLN A 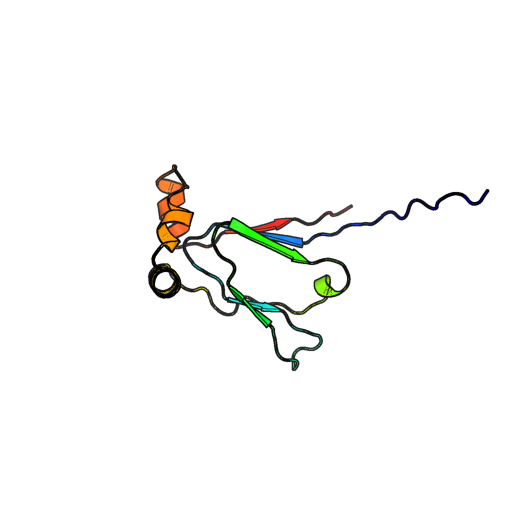1 95 ? -9.118 -4.930 5.029 1.00 83.94 95 GLN A C 1
ATOM 762 O O . GLN A 1 95 ? -9.096 -5.917 4.296 1.00 83.94 95 GLN A O 1
ATOM 767 N N . SER A 1 96 ? -9.167 -3.696 4.529 1.00 84.12 96 SER A N 1
ATOM 768 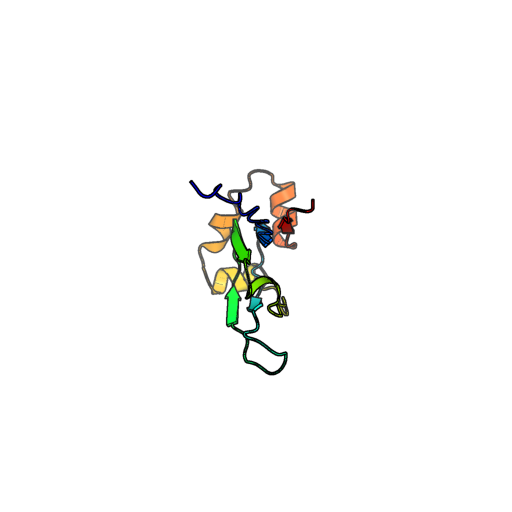C CA . SER A 1 96 ? -9.277 -3.414 3.100 1.00 84.12 96 SER A CA 1
ATOM 769 C C . SER A 1 96 ? -8.354 -2.278 2.672 1.00 84.12 96 SER A C 1
ATOM 771 O O . SER A 1 96 ? -7.971 -1.417 3.462 1.00 84.12 96 SER A O 1
ATOM 773 N N . ARG A 1 97 ? -7.971 -2.305 1.395 1.00 83.06 97 ARG A N 1
ATOM 774 C CA . ARG A 1 97 ? -7.171 -1.261 0.762 1.00 83.06 97 ARG A CA 1
ATOM 775 C C . ARG A 1 97 ? -7.971 -0.651 -0.369 1.00 83.06 97 ARG A C 1
ATOM 777 O O . ARG A 1 97 ? -8.351 -1.356 -1.303 1.00 83.06 97 ARG A O 1
ATOM 784 N N . ILE A 1 98 ? -8.152 0.662 -0.321 1.00 85.69 98 ILE A N 1
ATOM 785 C CA . ILE A 1 98 ? -8.727 1.421 -1.425 1.00 85.69 98 ILE A CA 1
ATOM 786 C C . ILE A 1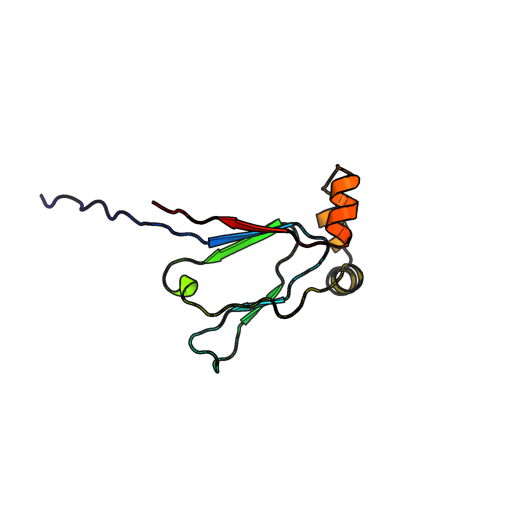 98 ? -7.577 2.064 -2.198 1.00 85.69 98 ILE A C 1
ATOM 788 O O . ILE A 1 98 ? -6.775 2.805 -1.631 1.00 85.69 98 ILE A O 1
ATOM 792 N N . ASN A 1 99 ? -7.492 1.758 -3.491 1.00 86.00 99 ASN A N 1
ATOM 793 C CA . ASN A 1 99 ? -6.561 2.383 -4.421 1.00 86.00 99 ASN A CA 1
ATOM 794 C C . ASN A 1 99 ? -7.370 3.135 -5.477 1.00 86.00 99 ASN A C 1
ATOM 796 O O . ASN A 1 99 ? -8.153 2.528 -6.209 1.00 86.00 99 ASN A O 1
ATOM 800 N N . LEU A 1 100 ? -7.205 4.454 -5.533 1.00 83.81 100 LEU A N 1
ATOM 801 C CA . LEU A 1 100 ? -7.870 5.290 -6.529 1.00 83.81 100 LEU A CA 1
ATOM 802 C C . LEU A 1 100 ? -6.878 5.635 -7.627 1.00 83.81 100 LEU A C 1
ATOM 804 O O . LEU A 1 100 ? -5.864 6.249 -7.327 1.00 83.81 100 LEU A O 1
ATOM 808 N N . ASN A 1 101 ? -7.193 5.261 -8.868 1.00 84.00 101 ASN A N 1
ATOM 809 C CA . ASN A 1 101 ? -6.424 5.624 -10.056 1.00 84.00 101 ASN A CA 1
ATOM 810 C C . ASN A 1 101 ? -7.176 6.701 -10.829 1.00 84.00 101 ASN A C 1
ATOM 812 O O . ASN A 1 101 ? -8.246 6.435 -11.380 1.00 84.00 101 ASN A O 1
ATOM 816 N N . ILE A 1 102 ? -6.608 7.898 -10.901 1.00 82.94 102 ILE A N 1
ATOM 817 C CA . ILE A 1 102 ? -7.159 8.985 -11.715 1.00 82.94 102 ILE A CA 1
ATOM 818 C C . ILE A 1 102 ? -6.325 9.089 -12.986 1.00 82.94 102 ILE A C 1
ATOM 820 O O . ILE A 1 102 ? -5.101 9.038 -12.921 1.00 82.94 102 ILE A O 1
ATOM 824 N N . ARG A 1 103 ? -6.993 9.212 -14.137 1.00 81.94 103 ARG A N 1
ATOM 825 C CA . ARG A 1 103 ? -6.362 9.463 -15.436 1.00 81.94 103 ARG A CA 1
ATOM 826 C C . ARG A 1 103 ? -7.216 10.436 -16.240 1.00 81.94 103 ARG A C 1
ATOM 828 O O . ARG A 1 103 ? -8.439 10.304 -16.259 1.00 81.94 103 ARG A O 1
ATOM 835 N N . GLN A 1 104 ? -6.582 11.361 -16.951 1.00 79.06 104 GLN A N 1
ATOM 836 C CA . GLN A 1 104 ? -7.279 12.159 -17.954 1.00 79.06 104 GLN A CA 1
ATOM 837 C C . GLN A 1 104 ? -7.497 11.314 -19.215 1.00 79.06 104 GLN A C 1
ATOM 839 O O . GLN A 1 104 ? -6.540 10.833 -19.827 1.00 79.06 104 GLN A O 1
ATOM 844 N N . VAL A 1 105 ? -8.757 11.135 -19.604 1.00 76.69 105 VAL A N 1
ATOM 845 C CA . VAL A 1 105 ? -9.151 10.542 -20.888 1.00 76.69 105 VAL A CA 1
ATOM 846 C C . VAL A 1 105 ? -9.852 11.651 -21.661 1.00 76.69 105 VAL A C 1
ATOM 848 O O . VAL A 1 105 ? -10.760 12.269 -21.112 1.00 76.69 105 VAL A O 1
ATOM 851 N N . ASN A 1 106 ? -9.368 11.955 -22.864 1.00 66.25 106 ASN A N 1
ATOM 852 C CA . ASN A 1 106 ? -10.036 12.910 -23.751 1.00 66.25 106 ASN A CA 1
ATOM 853 C C . ASN A 1 106 ? -11.321 12.308 -24.316 1.00 66.25 106 ASN A C 1
ATOM 855 O O . ASN A 1 106 ? -11.300 11.090 -24.612 1.00 66.25 106 ASN A O 1
#

Secondary structure (DSSP, 8-state):
-------------EEEEEEESSEEEEEEESSSTTSPEEEEE--TT-EEEE-GGGGGS-EEEEEEE-HHHHHHH-TTHHHHHTT---HHHHHHHTT-EEEEEE----

Radius of gyration: 17.68 Å; Cα contacts (8 Å, |Δi|>4): 178; chains: 1; bounding box: 33×45×51 Å

Sequence (106 aa):
MPRLQSVTITLQILVQLAFTAMIPVFLLGQGTRDDPCHEILLEHGDIFIMDGKDRQALHAVPRVLDLDRALKIDENYEKKITAVENKIVYEYLKQSRINLNIRQVN

Mean predicted aligned error: 8.5 Å

Organism: Oikopleura dioica (NCBI:txid34765)

Foldseek 3Di:
DDPPPPPPPQWFKWWKAKAALKWFFKWWAPDDPPGHTDTDTAAHGRIDIDGDPSVVTDMDRPDIGANVVVCVVPVCRVVSNVVPVDPVVSVVRNPDIDIDTDTDDD

Solvent-accessible surface area (backbone atoms only — not comparable to full-atom values): 6298 Å² total; per-residue (Å²): 134,83,78,79,74,78,75,77,76,79,72,52,44,38,41,36,40,28,54,29,44,37,34,35,41,36,34,42,29,77,60,57,92,88,45,75,57,50,82,41,78,48,44,60,73,35,72,46,78,34,53,82,74,55,64,72,38,47,68,48,68,90,46,68,37,49,41,78,56,38,39,72,77,36,78,63,49,63,65,69,49,65,72,49,80,51,64,70,58,42,62,49,24,59,79,40,73,47,75,47,80,47,67,71,76,133

InterPro domains:
  IPR004574 Alkylated DNA repair protein AlkB [PTHR16557] (25-105)
  IPR027450 Alpha-ketoglutarate-dependent dioxygenase AlkB-like [PF13532] (25-103)
  IPR037151 Alpha-ketoglutarate-dependent dioxygenase AlkB-like superfamily [G3DSA:2.60.120.590] (22-106)

Nearest PDB structures (foldseek):
  1zvf-assembly1_B  TM=6.168E-01  e=9.633E-01  Saccharomyces cerevisiae
  8jnk-assembly1_A  TM=6.842E-01  e=3.729E+00  Homo sapiens
  3dl3-assembly4_I  TM=6.361E-01  e=2.513E+00  Aliivibrio fischeri ES114
  6v7j-assembly1_C  TM=3.270E-01  e=1.207E+00  Canavalia ensiformis

pLDDT: mean 78.41, std 17.14, range [31.8, 93.31]